Protein AF-A0A2A2RE39-F1 (afdb_monomer_lite)

Radius of gyration: 17.22 Å; chains: 1; bounding box: 52×29×49 Å

Foldseek 3Di:
DQQDLVNLVVVLCVQVVDQFDDDWALDDNDDLPDPDARQFQWGDGNVCCVLQQWDFDWDDDPNDIDTGITGHQQHWDAAQDKIFRDSLCPPPNVRNLVPTAKMKGWHHWDTWDADPVRGIDQIKTKIFIWGADPVSPDTDGQDIDIDGSSVVVVCRGPNDDPVVVVSSVVSVD

Structure (mmCIF, N/CA/C/O backbone):
data_AF-A0A2A2RE39-F1
#
_entry.id   AF-A0A2A2RE39-F1
#
loop_
_atom_site.group_PDB
_atom_site.id
_atom_site.type_symbol
_atom_site.label_atom_id
_atom_site.label_alt_id
_atom_site.label_comp_id
_atom_site.label_asym_id
_atom_site.label_entity_id
_atom_site.label_seq_id
_atom_site.pdbx_PDB_ins_code
_atom_site.Cartn_x
_atom_site.Cartn_y
_atom_site.Cartn_z
_atom_site.occupancy
_atom_site.B_iso_or_equiv
_atom_site.auth_seq_id
_atom_site.auth_comp_id
_atom_site.auth_asym_id
_atom_site.auth_atom_id
_atom_site.pdbx_PDB_model_num
ATOM 1 N N . MET A 1 1 ? 16.611 12.740 0.770 1.00 47.56 1 MET A N 1
ATOM 2 C CA . MET A 1 1 ? 15.826 13.359 -0.317 1.00 47.56 1 MET A CA 1
ATOM 3 C C . MET A 1 1 ? 14.387 13.375 0.169 1.00 47.56 1 MET A C 1
ATOM 5 O O . MET A 1 1 ? 13.850 12.296 0.374 1.00 47.56 1 MET A O 1
ATOM 9 N N . LYS A 1 2 ? 13.825 14.541 0.507 1.00 50.28 2 LYS A N 1
ATOM 10 C CA . LYS A 1 2 ? 12.382 14.652 0.761 1.00 50.28 2 LYS A CA 1
ATOM 11 C C . LYS A 1 2 ? 11.732 14.791 -0.612 1.00 50.28 2 LYS A C 1
ATOM 13 O O . LYS A 1 2 ? 12.019 15.766 -1.298 1.00 50.28 2 LYS A O 1
ATOM 18 N N . THR A 1 3 ? 10.994 13.782 -1.052 1.00 60.78 3 THR A N 1
ATOM 19 C CA . THR A 1 3 ? 10.222 13.866 -2.295 1.00 60.78 3 THR A CA 1
ATOM 20 C C . THR A 1 3 ? 8.976 14.686 -1.986 1.00 60.78 3 THR A C 1
ATOM 22 O O . THR A 1 3 ? 8.273 14.363 -1.033 1.00 60.78 3 THR A O 1
ATOM 25 N N . ASP A 1 4 ? 8.724 15.755 -2.738 1.00 81.31 4 ASP A N 1
ATOM 26 C CA . ASP A 1 4 ? 7.481 16.520 -2.612 1.00 81.31 4 ASP A CA 1
ATOM 27 C C . ASP A 1 4 ? 6.275 15.627 -2.981 1.00 81.31 4 ASP A C 1
ATOM 29 O O . ASP A 1 4 ? 6.389 14.709 -3.806 1.00 81.31 4 ASP A O 1
ATOM 33 N N . LEU A 1 5 ? 5.110 15.874 -2.380 1.00 83.88 5 LEU A N 1
ATOM 34 C CA . LEU A 1 5 ? 3.882 15.126 -2.662 1.00 83.88 5 LEU A CA 1
ATOM 35 C C . LEU A 1 5 ? 3.479 15.278 -4.136 1.00 83.88 5 LEU A C 1
ATOM 37 O O . LEU A 1 5 ? 3.025 14.315 -4.754 1.00 83.88 5 LEU A O 1
ATOM 41 N N . ALA A 1 6 ? 3.722 16.453 -4.730 1.00 87.31 6 ALA A N 1
ATOM 42 C CA . ALA A 1 6 ? 3.486 16.694 -6.152 1.00 87.31 6 ALA A CA 1
ATOM 43 C C . ALA A 1 6 ? 4.400 15.845 -7.054 1.00 87.31 6 ALA A C 1
ATOM 45 O O . ALA A 1 6 ? 3.939 15.286 -8.051 1.00 87.31 6 ALA A O 1
ATOM 46 N N . ASP A 1 7 ? 5.678 15.699 -6.695 1.00 89.38 7 ASP A N 1
ATOM 47 C CA . ASP A 1 7 ? 6.616 14.830 -7.415 1.00 89.38 7 ASP A CA 1
ATOM 48 C C . ASP A 1 7 ? 6.251 13.352 -7.252 1.00 89.38 7 ASP A C 1
ATOM 50 O O . ASP A 1 7 ? 6.346 12.578 -8.207 1.00 89.38 7 ASP A O 1
ATOM 54 N N . THR A 1 8 ? 5.780 12.971 -6.063 1.00 91.38 8 THR A N 1
ATOM 55 C CA . THR A 1 8 ? 5.289 11.616 -5.779 1.00 91.38 8 THR A CA 1
ATOM 56 C C . THR A 1 8 ? 4.053 11.298 -6.618 1.00 91.38 8 THR A C 1
ATOM 58 O O . THR A 1 8 ? 3.992 10.231 -7.227 1.00 91.38 8 THR A O 1
ATOM 61 N N . LEU A 1 9 ? 3.105 12.236 -6.728 1.00 91.88 9 LEU A N 1
ATOM 62 C CA . LEU A 1 9 ? 1.921 12.100 -7.577 1.00 91.88 9 LEU A CA 1
ATOM 63 C C . LEU A 1 9 ? 2.293 11.953 -9.052 1.00 91.88 9 LEU A C 1
ATOM 65 O O . LEU A 1 9 ? 1.798 11.042 -9.712 1.00 91.88 9 LEU A O 1
ATOM 69 N N . ARG A 1 10 ? 3.199 12.796 -9.561 1.00 92.62 10 ARG A N 1
ATOM 70 C CA . ARG A 1 10 ? 3.680 12.701 -10.948 1.00 92.62 10 ARG A CA 1
ATOM 71 C C . ARG A 1 10 ? 4.355 11.363 -11.215 1.00 92.62 10 ARG A C 1
ATOM 73 O O . ARG A 1 10 ? 4.023 10.707 -12.192 1.00 92.62 10 ARG A O 1
ATOM 80 N N . LEU A 1 11 ? 5.249 10.922 -10.328 1.00 92.25 11 LEU A N 1
ATOM 81 C CA . LEU A 1 11 ? 5.903 9.619 -10.451 1.00 92.25 11 LEU A CA 1
ATOM 82 C C . LEU A 1 11 ? 4.883 8.474 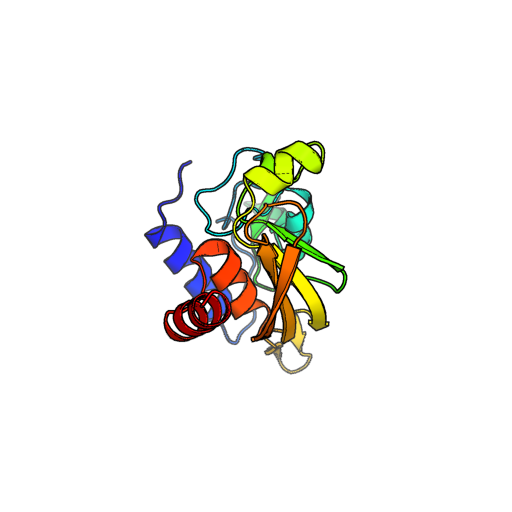-10.433 1.00 92.25 11 LEU A C 1
ATOM 84 O O . LEU A 1 11 ? 4.985 7.553 -11.239 1.00 92.25 11 LEU A O 1
ATOM 88 N N . PHE A 1 12 ? 3.902 8.526 -9.534 1.00 93.00 12 PHE A N 1
ATOM 89 C CA . PHE A 1 12 ? 2.850 7.519 -9.449 1.00 93.00 12 PHE A CA 1
ATOM 90 C C . PHE A 1 12 ? 1.986 7.481 -10.719 1.00 93.00 12 PHE A C 1
ATOM 92 O O . PHE A 1 12 ? 1.737 6.405 -11.265 1.00 93.00 12 PHE A O 1
ATOM 99 N N . GLN A 1 13 ? 1.583 8.643 -11.237 1.00 91.94 13 GLN A N 1
ATOM 100 C CA . GLN A 1 13 ? 0.859 8.757 -12.505 1.00 91.94 13 GLN A CA 1
ATOM 101 C C . GLN A 1 13 ? 1.702 8.252 -13.677 1.00 91.94 13 GLN A C 1
ATOM 103 O O . GLN A 1 13 ? 1.200 7.506 -14.513 1.00 91.94 13 GLN A O 1
ATOM 108 N N . ASP A 1 14 ? 2.992 8.579 -13.723 1.00 90.12 14 ASP A N 1
ATOM 109 C CA . ASP A 1 14 ? 3.901 8.073 -14.747 1.00 90.12 14 ASP A CA 1
ATOM 110 C C . ASP A 1 14 ? 3.950 6.544 -14.703 1.00 90.12 14 ASP A C 1
ATOM 112 O O . ASP A 1 14 ? 3.747 5.916 -15.736 1.00 90.12 14 ASP A O 1
ATOM 116 N N . LEU A 1 15 ? 4.138 5.936 -13.525 1.00 89.38 15 LEU A N 1
ATOM 117 C CA . LEU A 1 15 ? 4.166 4.478 -13.319 1.00 89.38 15 LEU A CA 1
ATOM 118 C C . LEU A 1 15 ? 2.855 3.780 -13.719 1.00 89.38 15 LEU A C 1
ATOM 120 O O . LEU A 1 15 ? 2.868 2.663 -14.223 1.00 89.38 15 LEU A O 1
ATOM 124 N N . THR A 1 16 ? 1.709 4.413 -13.497 1.00 88.00 16 THR A N 1
ATOM 125 C CA . THR A 1 16 ? 0.400 3.764 -13.693 1.00 88.00 16 THR A CA 1
ATOM 126 C C . THR A 1 16 ? -0.257 4.093 -15.037 1.00 88.00 16 THR A C 1
ATOM 128 O O . THR A 1 16 ? -1.087 3.325 -15.514 1.00 88.00 16 THR A O 1
ATOM 131 N N . SER A 1 17 ? 0.150 5.177 -15.708 1.00 80.19 17 SER A N 1
ATOM 132 C CA . SER A 1 17 ? -0.435 5.645 -16.979 1.00 80.19 17 SER A CA 1
ATOM 133 C C . SER A 1 17 ? -0.034 4.837 -18.217 1.00 80.19 17 SER A C 1
ATOM 135 O O . SER A 1 17 ? -0.659 4.964 -19.272 1.00 80.19 17 SER A O 1
ATOM 137 N N . GLN A 1 18 ? 1.008 4.008 -18.142 1.00 61.97 18 GLN A N 1
ATOM 138 C CA . GLN A 1 18 ? 1.539 3.345 -19.330 1.00 61.97 18 GLN A CA 1
ATOM 139 C C . GLN A 1 18 ? 0.902 1.972 -19.568 1.00 61.97 18 GLN A C 1
ATOM 141 O O . GLN A 1 18 ? 1.277 0.964 -18.974 1.00 61.97 18 GLN A O 1
ATOM 146 N N . LEU A 1 19 ? 0.022 1.925 -20.568 1.00 53.53 19 LEU A N 1
ATOM 147 C CA . LEU A 1 19 ? -0.589 0.718 -21.143 1.00 53.53 19 LEU A CA 1
ATOM 148 C C . LEU A 1 19 ? 0.401 -0.179 -21.934 1.00 53.53 19 LEU A C 1
ATOM 150 O O . LEU A 1 19 ? -0.027 -1.043 -22.695 1.00 53.53 19 LEU A O 1
AT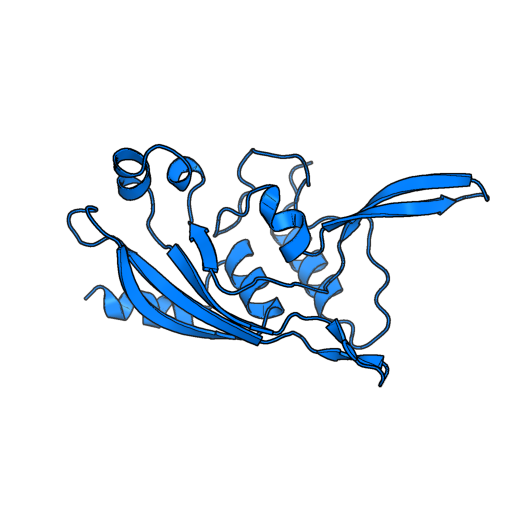OM 154 N N . GLY A 1 20 ? 1.718 0.020 -21.787 1.00 59.34 20 GLY A N 1
ATOM 155 C CA . GLY A 1 20 ? 2.772 -0.682 -22.535 1.00 59.34 20 GLY A CA 1
ATOM 156 C C . GLY A 1 20 ? 3.875 -1.286 -21.654 1.00 59.34 20 GLY A C 1
ATOM 157 O O . GLY A 1 20 ? 3.770 -1.329 -20.428 1.00 59.34 20 GLY A O 1
ATOM 158 N N . LYS A 1 21 ? 4.972 -1.757 -22.277 1.00 58.81 21 LYS A N 1
ATOM 159 C CA . LYS A 1 21 ? 6.166 -2.305 -21.594 1.00 58.81 21 LYS A CA 1
ATOM 160 C C . LYS A 1 21 ? 6.888 -1.225 -20.785 1.00 58.81 21 LYS A C 1
ATOM 162 O O . LYS A 1 21 ? 7.919 -0.704 -21.215 1.00 58.81 21 LYS A O 1
ATOM 167 N N . GLN A 1 22 ? 6.373 -0.894 -19.609 1.00 64.88 22 GLN A N 1
ATOM 168 C CA . GLN A 1 22 ? 7.061 0.039 -18.741 1.00 64.88 22 GLN A CA 1
ATOM 169 C C . GLN A 1 22 ? 8.377 -0.532 -18.243 1.00 64.88 22 GLN A C 1
ATOM 171 O O . GLN A 1 22 ? 8.440 -1.606 -17.642 1.00 64.88 22 GLN A O 1
ATOM 176 N N . LYS A 1 23 ? 9.449 0.217 -18.490 1.00 76.25 23 LYS A N 1
ATOM 177 C CA . LYS A 1 23 ? 10.731 -0.025 -17.847 1.00 76.25 23 LYS A CA 1
ATOM 178 C C . LYS A 1 23 ? 10.630 0.502 -16.425 1.00 76.25 23 LYS A C 1
ATOM 180 O O . LYS A 1 23 ? 10.271 1.657 -16.223 1.00 76.25 23 LYS A O 1
ATOM 185 N N . ARG A 1 24 ? 11.013 -0.334 -15.461 1.00 88.62 24 ARG A N 1
ATOM 186 C CA . ARG A 1 24 ? 11.236 0.099 -14.078 1.00 88.62 24 ARG A CA 1
ATOM 187 C C . ARG A 1 24 ? 12.116 1.354 -14.086 1.00 88.62 24 ARG A C 1
ATOM 189 O O . ARG A 1 24 ? 13.072 1.411 -14.868 1.00 88.62 24 ARG A O 1
ATOM 196 N N . THR A 1 25 ? 11.823 2.319 -13.234 1.00 91.94 25 THR A N 1
ATOM 197 C CA . THR A 1 25 ? 12.561 3.586 -13.111 1.00 91.94 25 THR A CA 1
ATOM 198 C C . THR A 1 25 ? 13.493 3.548 -11.901 1.00 91.94 25 THR A C 1
ATOM 200 O O . THR A 1 25 ? 13.278 2.765 -10.981 1.00 91.94 25 THR A O 1
ATOM 203 N N . GLU A 1 26 ? 14.554 4.355 -11.910 1.00 93.25 26 GLU A N 1
ATOM 204 C CA . GLU A 1 26 ? 15.426 4.568 -10.741 1.00 93.25 26 GLU A CA 1
ATOM 205 C C . GLU A 1 26 ? 14.820 5.578 -9.746 1.00 93.25 26 GLU A C 1
ATOM 207 O O . GLU A 1 26 ? 15.281 5.682 -8.613 1.00 93.25 26 GLU A O 1
ATOM 212 N N . LYS A 1 27 ? 13.761 6.308 -10.140 1.00 92.81 27 LYS A N 1
ATOM 213 C CA . LYS A 1 27 ? 12.966 7.136 -9.220 1.00 92.81 27 LYS A CA 1
ATOM 214 C C . LYS A 1 27 ? 12.060 6.240 -8.383 1.00 92.81 27 LYS A C 1
ATOM 216 O O . LYS A 1 27 ? 11.389 5.374 -8.931 1.00 92.81 27 LYS A O 1
ATOM 221 N N . LEU A 1 28 ? 12.014 6.459 -7.076 1.00 93.31 28 LEU A N 1
ATOM 222 C CA . LEU A 1 28 ? 11.304 5.586 -6.143 1.00 93.31 28 LEU A CA 1
ATOM 223 C C . LEU A 1 28 ? 10.181 6.353 -5.456 1.00 93.31 28 LEU A C 1
ATOM 225 O O . LEU A 1 28 ? 10.373 7.513 -5.093 1.00 93.31 28 LEU A O 1
ATOM 229 N N . LEU A 1 29 ? 9.040 5.694 -5.241 1.00 92.44 29 LEU A N 1
ATOM 230 C CA . LEU A 1 29 ? 7.936 6.279 -4.473 1.00 92.44 29 LEU A CA 1
ATOM 231 C C . LEU A 1 29 ? 8.361 6.521 -3.016 1.00 92.44 29 LEU A C 1
ATOM 233 O O . LEU A 1 29 ? 7.978 7.518 -2.411 1.00 92.44 29 LEU A O 1
ATOM 237 N N . LYS A 1 30 ? 9.215 5.643 -2.474 1.00 91.12 30 LYS A N 1
ATOM 238 C CA . LYS A 1 30 ? 9.843 5.808 -1.162 1.00 91.12 30 LYS A CA 1
ATOM 239 C C . LYS A 1 30 ? 11.295 5.347 -1.135 1.00 91.12 30 LYS A C 1
ATOM 241 O O . LYS A 1 30 ? 11.738 4.582 -1.989 1.00 91.12 30 LYS A O 1
ATOM 246 N N . ILE A 1 31 ? 12.021 5.760 -0.098 1.00 90.38 31 ILE A N 1
ATOM 247 C CA . ILE A 1 31 ? 13.373 5.264 0.181 1.00 90.38 31 ILE A CA 1
ATOM 248 C C . ILE A 1 31 ? 13.271 3.805 0.677 1.00 90.38 31 ILE A C 1
ATOM 250 O O . ILE A 1 31 ? 12.668 3.577 1.727 1.00 90.38 31 ILE A O 1
ATOM 254 N N . PRO A 1 32 ? 13.866 2.812 -0.014 1.00 91.38 32 PRO A N 1
ATOM 255 C CA . PRO A 1 32 ? 13.647 1.394 0.296 1.00 91.38 32 PRO A CA 1
ATOM 256 C C . PRO A 1 32 ? 14.165 0.965 1.672 1.00 91.38 32 PRO A C 1
ATOM 258 O O . PRO A 1 32 ? 13.654 0.002 2.237 1.00 91.38 32 PRO A O 1
ATOM 261 N N . GLN A 1 33 ? 15.175 1.659 2.202 1.00 89.19 33 GLN A N 1
ATOM 262 C CA . GLN A 1 33 ? 15.793 1.375 3.504 1.00 89.19 33 GLN A CA 1
ATOM 263 C C . GLN A 1 33 ? 15.294 2.282 4.629 1.00 89.19 33 GLN A C 1
ATOM 265 O O . GLN A 1 33 ? 15.749 2.143 5.758 1.00 89.19 33 GLN A O 1
ATOM 270 N N . SER A 1 34 ? 14.422 3.250 4.341 1.00 82.56 34 SER A N 1
ATOM 271 C CA . SER A 1 34 ? 13.972 4.170 5.379 1.00 82.56 34 SER A CA 1
ATOM 272 C C . SER A 1 34 ? 12.948 3.488 6.274 1.00 82.56 34 SER A C 1
ATOM 274 O O . SER A 1 34 ? 11.880 3.089 5.811 1.00 82.56 34 SER A O 1
ATOM 276 N N . GLU A 1 35 ? 13.273 3.404 7.561 1.00 71.50 35 GLU A N 1
ATOM 277 C CA . GLU A 1 35 ? 12.313 3.112 8.630 1.00 71.50 35 GLU A CA 1
ATOM 278 C C . GLU A 1 35 ? 11.527 4.363 9.044 1.00 71.50 35 GLU A C 1
ATOM 280 O O . GLU A 1 35 ? 10.474 4.256 9.661 1.00 71.50 35 GLU A O 1
ATOM 285 N N . SER A 1 36 ? 12.015 5.557 8.680 1.00 61.06 36 SER A N 1
ATOM 286 C CA . SER A 1 36 ? 11.301 6.808 8.931 1.00 61.06 36 SER A CA 1
ATOM 287 C C . SER A 1 36 ? 10.009 6.840 8.110 1.00 61.06 36 SER A C 1
ATOM 289 O O . SER A 1 36 ? 10.065 6.511 6.914 1.00 61.06 36 SER A O 1
ATOM 291 N N . PRO A 1 37 ? 8.869 7.228 8.718 1.00 62.19 37 PRO A N 1
ATOM 292 C CA . PRO A 1 37 ? 7.607 7.330 8.008 1.00 62.19 37 PRO A CA 1
ATOM 293 C C . PRO A 1 37 ? 7.769 8.333 6.871 1.00 62.19 37 PRO A C 1
ATOM 295 O O . PRO A 1 37 ? 8.140 9.490 7.072 1.00 62.19 37 PRO A O 1
ATOM 298 N N . VAL A 1 38 ? 7.520 7.866 5.653 1.00 68.19 38 VAL A N 1
ATOM 299 C CA . VAL A 1 38 ? 7.259 8.779 4.541 1.00 68.19 38 VAL A CA 1
ATOM 300 C C . VAL A 1 38 ? 5.964 9.517 4.878 1.00 68.19 38 VAL A C 1
ATOM 302 O O . VAL A 1 38 ? 5.098 8.931 5.524 1.00 68.19 38 VAL A O 1
ATOM 305 N N . GLU A 1 39 ? 5.834 10.782 4.473 1.00 81.00 39 GLU A N 1
ATOM 306 C CA . GLU A 1 39 ? 4.607 11.587 4.631 1.00 81.00 39 GLU A CA 1
ATOM 307 C C . GLU A 1 39 ? 3.493 11.070 3.696 1.00 81.00 39 GLU A C 1
ATOM 309 O O . GLU A 1 39 ? 2.985 11.774 2.829 1.00 81.00 39 GLU A O 1
ATOM 314 N N . TRP A 1 40 ? 3.174 9.787 3.820 1.00 92.44 40 TRP A N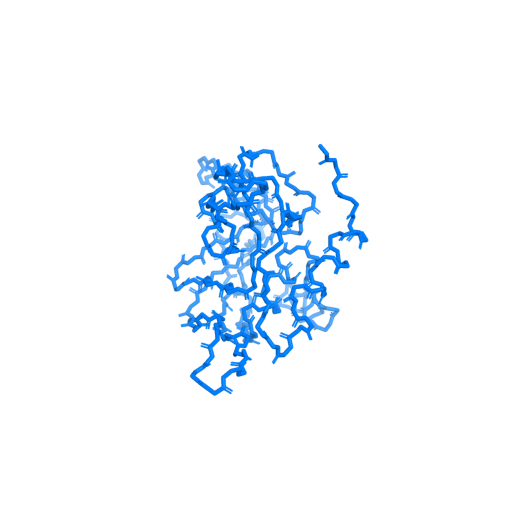 1
ATOM 315 C CA . TRP A 1 40 ? 2.073 9.098 3.171 1.00 92.44 40 TRP A CA 1
ATOM 316 C C . TRP A 1 40 ? 0.912 8.996 4.149 1.00 92.44 40 TRP A C 1
ATOM 318 O O . TRP A 1 40 ? 1.110 8.999 5.364 1.00 92.44 40 TRP A O 1
ATOM 328 N N . PHE A 1 41 ? -0.298 8.872 3.615 1.00 94.62 41 PHE A N 1
ATOM 329 C CA . PHE A 1 41 ? -1.494 8.704 4.433 1.00 94.62 41 PHE A CA 1
ATOM 330 C C . PHE A 1 41 ? -1.450 7.420 5.279 1.00 94.62 41 PHE A C 1
ATOM 332 O O . PHE A 1 41 ? -1.840 7.429 6.443 1.00 94.62 41 PHE A O 1
ATOM 339 N N . MET A 1 42 ? -0.943 6.323 4.708 1.00 94.88 42 MET A N 1
ATOM 340 C CA . MET A 1 42 ? -0.706 5.060 5.404 1.00 94.88 42 MET A CA 1
ATOM 341 C C . MET A 1 42 ? 0.791 4.799 5.575 1.00 94.88 42 MET A C 1
ATOM 343 O O . MET A 1 42 ? 1.605 5.040 4.680 1.00 94.88 42 MET A O 1
ATOM 347 N N . CYS A 1 43 ? 1.159 4.192 6.697 1.00 92.88 43 CYS A N 1
ATOM 348 C CA . CYS A 1 43 ? 2.512 3.719 6.933 1.00 92.88 43 CYS A CA 1
ATOM 349 C C . CYS A 1 43 ? 2.762 2.396 6.200 1.00 92.88 43 CYS A C 1
ATOM 351 O O . CYS A 1 43 ? 2.200 1.355 6.547 1.00 92.88 43 CYS A O 1
ATOM 353 N N . ALA A 1 44 ? 3.686 2.428 5.238 1.00 92.06 44 ALA A N 1
ATOM 354 C CA . ALA A 1 44 ? 4.176 1.254 4.520 1.00 92.06 44 ALA A CA 1
ATOM 355 C C . ALA A 1 44 ? 5.664 0.992 4.845 1.00 92.06 44 ALA A C 1
ATOM 357 O O . ALA A 1 44 ? 6.545 1.553 4.180 1.00 92.06 44 ALA A O 1
ATOM 358 N N . PRO A 1 45 ? 5.984 0.149 5.850 1.00 91.81 45 PRO A N 1
ATOM 359 C CA . PRO A 1 45 ? 7.362 -0.214 6.192 1.00 91.81 45 PRO A CA 1
ATOM 360 C C . PRO A 1 45 ? 8.152 -0.902 5.068 1.00 91.81 45 PRO A C 1
ATOM 362 O O . PRO A 1 45 ? 7.653 -1.183 3.977 1.00 91.81 45 PRO A O 1
ATOM 365 N N . THR A 1 46 ? 9.438 -1.159 5.307 1.00 93.19 46 THR A N 1
ATOM 366 C CA . THR A 1 46 ? 10.374 -1.735 4.320 1.00 93.19 46 THR A CA 1
ATOM 367 C C . THR A 1 46 ? 9.973 -3.133 3.837 1.00 93.19 46 THR A C 1
ATOM 369 O O . THR A 1 46 ? 10.228 -3.469 2.682 1.00 93.19 46 THR A O 1
ATOM 372 N N . PHE A 1 47 ? 9.267 -3.926 4.647 1.00 92.75 47 PHE A N 1
ATOM 373 C CA . PHE A 1 47 ? 8.770 -5.241 4.226 1.00 92.75 47 PHE A CA 1
ATOM 374 C C . PHE A 1 47 ? 7.696 -5.172 3.122 1.00 92.75 47 PHE A C 1
ATOM 376 O O . PHE A 1 47 ? 7.535 -6.138 2.381 1.00 92.75 47 PHE A O 1
ATOM 383 N N . PHE A 1 48 ? 7.045 -4.018 2.913 1.00 95.19 48 PHE A N 1
ATOM 384 C CA . PHE A 1 48 ? 6.152 -3.794 1.767 1.00 95.19 48 PHE A CA 1
ATOM 385 C C . PHE A 1 48 ? 6.879 -3.389 0.478 1.00 95.19 48 PHE A C 1
ATOM 387 O O . PHE A 1 48 ? 6.224 -3.164 -0.536 1.00 95.19 48 PHE A O 1
ATOM 394 N N . ASN A 1 49 ? 8.216 -3.310 0.458 1.00 95.88 49 ASN A N 1
ATOM 395 C CA . ASN A 1 49 ? 8.953 -2.959 -0.763 1.00 95.88 49 ASN A CA 1
ATOM 396 C C . ASN A 1 49 ? 8.595 -3.884 -1.936 1.00 95.88 49 ASN A C 1
ATOM 398 O O . ASN A 1 49 ? 8.381 -3.401 -3.042 1.00 95.88 49 ASN A O 1
ATOM 402 N N . ASN A 1 50 ? 8.454 -5.191 -1.693 1.00 96.56 50 ASN A N 1
ATOM 403 C CA . ASN A 1 50 ? 8.062 -6.139 -2.738 1.00 96.56 50 ASN A CA 1
ATOM 404 C C . ASN A 1 50 ? 6.632 -5.887 -3.243 1.00 96.56 50 ASN A C 1
ATOM 406 O O . ASN A 1 50 ? 6.423 -5.864 -4.454 1.00 96.56 50 ASN A O 1
ATOM 410 N N . ALA A 1 51 ? 5.677 -5.640 -2.337 1.00 97.38 51 ALA A N 1
ATOM 411 C CA . ALA A 1 51 ? 4.286 -5.334 -2.684 1.00 97.38 51 ALA A CA 1
ATOM 412 C C . ALA A 1 51 ? 4.162 -4.013 -3.462 1.00 97.38 51 ALA A C 1
ATOM 414 O O . ALA A 1 51 ? 3.345 -3.903 -4.372 1.00 97.38 51 ALA A O 1
ATOM 415 N N . LEU A 1 52 ? 5.025 -3.040 -3.160 1.00 96.19 52 LEU A N 1
ATOM 416 C CA . LEU A 1 52 ? 5.175 -1.783 -3.893 1.00 96.19 52 LEU A CA 1
ATOM 417 C C . LEU A 1 52 ? 6.010 -1.925 -5.171 1.00 96.19 52 LEU A C 1
ATOM 419 O O . LEU A 1 52 ? 6.273 -0.926 -5.824 1.00 96.19 52 LEU A O 1
ATOM 423 N N . ASP A 1 53 ? 6.462 -3.125 -5.529 1.00 95.69 53 ASP A N 1
ATOM 424 C CA . ASP A 1 53 ? 7.340 -3.384 -6.669 1.00 95.69 53 ASP A CA 1
ATOM 425 C C . ASP A 1 53 ? 8.640 -2.549 -6.680 1.00 95.69 53 ASP A C 1
ATOM 427 O O . ASP A 1 53 ? 9.143 -2.119 -7.723 1.00 95.69 53 ASP A O 1
ATOM 431 N N . ILE A 1 54 ? 9.219 -2.347 -5.499 1.00 95.81 54 ILE A N 1
ATOM 432 C CA . ILE A 1 54 ? 10.546 -1.770 -5.273 1.00 95.81 54 ILE A CA 1
ATOM 433 C C . ILE A 1 54 ? 11.552 -2.914 -5.151 1.00 95.81 54 ILE A C 1
ATOM 435 O O . ILE A 1 54 ? 11.454 -3.751 -4.257 1.00 95.81 54 ILE A O 1
ATOM 439 N N . ARG A 1 55 ? 12.550 -2.956 -6.039 1.00 95.69 55 ARG A N 1
ATOM 440 C CA . ARG A 1 55 ? 13.536 -4.050 -6.095 1.00 95.69 55 ARG A CA 1
ATOM 441 C C . ARG A 1 55 ? 14.929 -3.525 -6.383 1.00 95.69 55 ARG A C 1
ATOM 443 O O . ARG A 1 55 ? 15.082 -2.583 -7.157 1.00 95.69 55 ARG A O 1
ATOM 450 N N . ASN A 1 56 ? 15.945 -4.167 -5.818 1.00 95.94 56 ASN A N 1
ATOM 451 C CA . ASN A 1 56 ? 17.322 -3.952 -6.239 1.00 95.94 56 ASN A CA 1
ATOM 452 C C . ASN A 1 56 ? 17.557 -4.754 -7.521 1.00 95.94 56 ASN A C 1
ATOM 454 O O . ASN A 1 56 ? 17.390 -5.973 -7.530 1.00 95.94 56 ASN A O 1
ATOM 458 N N . THR A 1 57 ? 17.876 -4.073 -8.614 1.00 94.00 57 THR A N 1
ATOM 459 C CA . THR A 1 57 ? 17.987 -4.688 -9.941 1.00 94.00 57 THR A CA 1
ATOM 460 C C . THR A 1 57 ? 19.314 -4.335 -10.581 1.00 94.00 57 THR A C 1
ATOM 462 O O . THR A 1 57 ? 19.759 -3.190 -10.493 1.00 94.00 57 THR A O 1
ATOM 465 N N . GLU A 1 58 ? 19.902 -5.295 -11.284 1.00 95.31 58 GLU A N 1
ATOM 466 C CA . GLU A 1 58 ? 21.079 -5.061 -12.109 1.00 95.31 58 GLU A CA 1
ATOM 467 C C . GLU A 1 58 ? 20.718 -4.194 -13.328 1.00 95.31 58 GLU A C 1
ATOM 469 O O . GLU A 1 58 ? 19.750 -4.449 -14.055 1.00 95.31 58 GLU A O 1
ATOM 474 N N . ARG A 1 59 ? 21.515 -3.155 -13.564 1.00 92.81 59 ARG A N 1
ATOM 475 C CA . ARG A 1 59 ? 21.460 -2.270 -14.729 1.00 92.81 59 ARG A CA 1
ATOM 476 C C . ARG A 1 59 ? 22.813 -2.246 -15.416 1.00 92.81 59 ARG A C 1
ATOM 478 O O . ARG A 1 59 ? 23.832 -2.537 -14.804 1.00 92.81 59 ARG A O 1
ATOM 485 N N . LYS A 1 60 ? 22.821 -1.893 -16.702 1.00 93.31 60 LYS A N 1
ATOM 486 C CA . LYS A 1 60 ? 24.045 -1.766 -17.497 1.00 93.31 60 LYS A CA 1
ATOM 487 C C . LYS A 1 60 ? 24.206 -0.335 -17.976 1.00 93.31 60 LYS A C 1
ATOM 489 O O . LYS A 1 60 ? 23.316 0.188 -18.645 1.00 93.31 60 LYS A O 1
ATOM 494 N N . LYS A 1 61 ? 25.357 0.259 -17.677 1.00 92.31 61 LYS A N 1
ATOM 495 C CA . LYS A 1 61 ? 25.800 1.551 -18.207 1.00 92.31 61 LYS A CA 1
ATOM 496 C C . LYS A 1 61 ? 27.237 1.379 -18.681 1.00 92.31 61 LYS A C 1
ATOM 498 O O . LYS A 1 61 ? 28.040 0.775 -17.982 1.00 92.31 61 LYS A O 1
ATOM 503 N N . ASP A 1 62 ? 27.526 1.794 -19.911 1.00 92.69 62 ASP A N 1
ATOM 504 C CA . ASP A 1 62 ? 28.864 1.683 -20.512 1.00 92.69 62 ASP A CA 1
ATOM 505 C C . ASP A 1 62 ? 29.469 0.262 -20.441 1.00 92.69 62 ASP A C 1
ATOM 507 O O . ASP A 1 62 ? 30.650 0.070 -20.170 1.00 92.69 62 ASP A O 1
ATOM 511 N N . LYS A 1 63 ? 28.628 -0.759 -20.685 1.00 93.56 63 LYS A N 1
ATOM 512 C CA . LYS A 1 63 ? 28.944 -2.205 -20.588 1.00 93.56 63 LYS A CA 1
ATOM 513 C C . LYS A 1 63 ? 29.326 -2.703 -19.185 1.00 93.56 63 LYS A C 1
ATOM 515 O O . LYS A 1 63 ? 29.613 -3.889 -19.042 1.00 93.56 63 LYS A O 1
ATOM 520 N N . GLN A 1 64 ? 29.275 -1.855 -18.163 1.00 94.12 64 GLN A N 1
ATOM 521 C CA . GLN A 1 64 ? 29.467 -2.239 -16.770 1.00 94.12 64 GLN A CA 1
ATOM 522 C C . GLN A 1 64 ? 28.115 -2.446 -16.088 1.00 94.12 64 GLN A C 1
ATOM 524 O O . GLN A 1 64 ? 27.181 -1.655 -16.255 1.00 94.12 64 GLN A O 1
ATOM 529 N N . SER A 1 65 ? 28.013 -3.537 -15.335 1.00 95.75 65 SER A N 1
ATOM 530 C CA . SER A 1 65 ? 26.85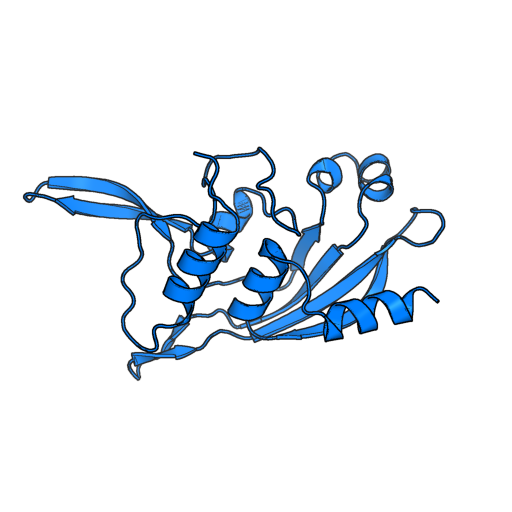0 -3.818 -14.503 1.00 95.75 65 SER A CA 1
ATOM 531 C C . SER A 1 65 ? 26.937 -3.054 -13.185 1.00 95.75 65 SER A C 1
ATOM 533 O O . SER A 1 65 ? 27.985 -3.045 -12.541 1.00 95.75 65 SER A O 1
ATOM 535 N N . TYR A 1 66 ? 25.831 -2.448 -12.763 1.00 95.69 66 TYR A N 1
ATOM 536 C CA . TYR A 1 66 ? 25.677 -1.837 -11.445 1.00 95.69 66 TYR A CA 1
ATOM 537 C C . TYR A 1 66 ? 24.317 -2.203 -10.849 1.00 95.69 66 TYR A C 1
ATOM 539 O O . TYR A 1 66 ? 23.347 -2.436 -11.568 1.00 95.69 66 TYR A O 1
ATOM 547 N N . TRP A 1 67 ? 24.250 -2.267 -9.523 1.00 96.06 67 TRP A N 1
ATOM 548 C CA . TRP A 1 67 ? 23.018 -2.543 -8.791 1.00 96.06 67 TRP A CA 1
ATOM 549 C C . TRP A 1 67 ? 22.384 -1.239 -8.340 1.00 96.06 67 TRP A C 1
ATOM 551 O O . TRP A 1 67 ? 23.059 -0.372 -7.784 1.00 96.06 67 TRP A O 1
ATOM 561 N N . VAL A 1 68 ? 21.088 -1.101 -8.584 1.00 96.06 68 VAL A N 1
ATOM 562 C CA . VAL A 1 68 ? 20.331 0.080 -8.178 1.00 96.06 68 VAL A CA 1
ATOM 563 C C . VAL A 1 68 ? 18.904 -0.314 -7.824 1.00 96.06 68 VAL A C 1
ATOM 565 O O . VAL A 1 68 ? 18.302 -1.201 -8.440 1.00 96.06 68 VAL A O 1
ATOM 568 N N . TRP A 1 69 ? 18.350 0.362 -6.821 1.00 96.81 69 TRP A N 1
ATOM 569 C CA . TRP A 1 69 ? 16.938 0.245 -6.494 1.00 96.81 69 TRP A CA 1
ATOM 570 C C . TRP A 1 69 ? 16.091 0.827 -7.611 1.00 96.81 69 TRP A C 1
ATOM 572 O O . TRP A 1 69 ? 16.361 1.910 -8.124 1.00 96.81 69 TRP A O 1
ATOM 582 N N . THR A 1 70 ? 15.054 0.094 -7.986 1.00 95.50 70 THR A N 1
ATOM 583 C CA . THR A 1 70 ? 14.132 0.500 -9.034 1.00 95.50 70 THR A CA 1
ATOM 584 C C . THR A 1 70 ? 12.695 0.272 -8.620 1.00 95.50 70 THR A C 1
ATOM 586 O O . THR A 1 70 ? 12.393 -0.654 -7.866 1.00 95.50 70 THR A O 1
ATOM 589 N N . GLN A 1 71 ? 11.817 1.089 -9.180 1.00 94.75 71 GLN A N 1
ATOM 590 C CA . GLN A 1 71 ? 10.378 1.084 -8.979 1.00 94.75 71 GLN A CA 1
ATOM 591 C C . GLN A 1 71 ? 9.700 0.637 -10.273 1.00 94.75 71 GLN A C 1
ATOM 593 O O . GLN A 1 71 ? 9.972 1.192 -11.342 1.00 94.75 71 GLN A O 1
ATOM 598 N N . GLY A 1 72 ? 8.843 -0.374 -10.188 1.00 92.62 72 GLY A N 1
ATOM 599 C CA . GLY A 1 72 ? 7.884 -0.688 -11.245 1.00 92.62 72 GLY A CA 1
ATOM 600 C C . GLY A 1 72 ? 6.452 -0.402 -10.800 1.00 92.62 72 GLY A C 1
ATOM 601 O O . GLY A 1 72 ? 6.232 0.321 -9.829 1.00 92.62 72 GLY A O 1
ATOM 602 N N . ALA A 1 73 ? 5.493 -0.948 -11.541 1.00 91.94 73 ALA A N 1
ATOM 603 C CA . ALA A 1 73 ? 4.058 -0.775 -11.310 1.00 91.94 73 ALA A CA 1
ATOM 604 C C . ALA A 1 73 ? 3.323 -2.124 -11.164 1.00 91.94 73 ALA A C 1
ATOM 606 O O . ALA A 1 73 ? 2.097 -2.183 -11.277 1.00 91.94 73 ALA A O 1
ATOM 607 N N . ASP A 1 74 ? 4.070 -3.215 -10.939 1.00 93.25 74 ASP A N 1
ATOM 608 C CA . ASP A 1 74 ? 3.530 -4.559 -10.683 1.00 93.25 74 ASP A CA 1
ATOM 609 C C . ASP A 1 74 ? 3.189 -4.722 -9.189 1.00 93.25 74 ASP A C 1
ATOM 611 O O . ASP A 1 74 ? 3.718 -5.590 -8.489 1.00 93.25 74 ASP A O 1
ATOM 615 N N . PHE A 1 75 ? 2.346 -3.815 -8.679 1.00 95.56 75 PHE A N 1
ATOM 616 C CA . PHE A 1 75 ? 1.917 -3.800 -7.280 1.00 95.56 75 PHE A CA 1
ATOM 617 C C . PHE A 1 75 ? 1.182 -5.094 -6.905 1.00 95.56 75 PHE A C 1
ATOM 619 O O . PHE A 1 75 ? 0.340 -5.586 -7.656 1.00 95.56 75 PHE A O 1
ATOM 626 N N . SER A 1 76 ? 1.503 -5.661 -5.744 1.00 97.38 76 SER A N 1
ATOM 627 C CA . SER A 1 76 ? 1.137 -7.042 -5.400 1.00 97.38 76 SER A CA 1
ATOM 628 C C . SER A 1 76 ? 0.822 -7.246 -3.915 1.00 97.38 76 SER A C 1
ATOM 630 O O . SER A 1 76 ? 1.256 -8.228 -3.310 1.00 97.38 76 SER A O 1
ATOM 632 N N . PHE A 1 77 ? 0.036 -6.343 -3.319 1.00 98.38 77 PHE A N 1
ATOM 633 C CA . PHE A 1 77 ? -0.499 -6.573 -1.972 1.00 98.38 77 PHE A CA 1
ATOM 634 C C . PHE A 1 77 ? -1.343 -7.846 -1.948 1.00 98.38 77 PHE A C 1
ATOM 636 O O . PHE A 1 77 ? -2.071 -8.134 -2.901 1.00 98.38 77 PHE A O 1
ATOM 643 N N . SER A 1 78 ? -1.216 -8.616 -0.876 1.00 98.25 78 SER A N 1
ATOM 644 C CA . SER A 1 78 ? -1.732 -9.976 -0.739 1.00 98.25 78 SER A CA 1
ATOM 645 C C . SER A 1 78 ? -2.702 -10.096 0.431 1.00 98.25 78 SER A C 1
ATOM 647 O O . SER A 1 78 ? -2.722 -9.269 1.337 1.00 98.25 78 SER A O 1
ATOM 649 N N . VAL A 1 79 ? -3.524 -11.147 0.421 1.00 98.56 79 VAL A N 1
ATOM 650 C CA . VAL A 1 79 ? -4.454 -11.435 1.522 1.00 98.56 79 VAL A CA 1
ATOM 651 C C . VAL A 1 79 ? -3.693 -11.535 2.845 1.00 98.56 79 VAL A C 1
ATOM 653 O O . VAL A 1 79 ? -2.702 -12.256 2.937 1.00 98.56 79 VAL A O 1
ATOM 656 N N . GLY A 1 80 ? -4.180 -10.827 3.864 1.00 97.94 80 GLY A N 1
ATOM 657 C CA . GLY A 1 80 ? -3.544 -10.732 5.178 1.00 97.94 80 GLY A CA 1
ATOM 658 C C . GLY A 1 80 ? -2.632 -9.515 5.350 1.00 97.94 80 GLY A C 1
ATOM 659 O O . GLY A 1 80 ? -2.354 -9.147 6.495 1.00 97.94 80 GLY A O 1
ATOM 660 N N . ASP A 1 81 ? -2.232 -8.842 4.265 1.00 98.06 81 ASP A N 1
ATOM 661 C CA . ASP A 1 81 ? -1.501 -7.578 4.368 1.00 98.06 81 ASP A CA 1
ATOM 662 C C . ASP A 1 81 ? -2.338 -6.566 5.152 1.00 98.06 81 ASP A C 1
ATOM 664 O O . ASP A 1 81 ? -3.512 -6.331 4.856 1.00 98.06 81 ASP A O 1
ATOM 668 N N . THR A 1 82 ? -1.725 -5.992 6.185 1.00 97.19 82 THR A N 1
ATOM 669 C CA . THR A 1 82 ? -2.373 -5.052 7.099 1.00 97.19 82 THR A CA 1
ATOM 670 C C . THR A 1 82 ? -1.537 -3.785 7.192 1.00 97.19 82 THR A C 1
ATOM 672 O O . THR A 1 82 ? -0.350 -3.852 7.515 1.00 97.19 82 THR A O 1
ATOM 675 N N . LEU A 1 83 ? -2.151 -2.639 6.901 1.00 96.12 83 LEU A N 1
ATOM 676 C CA . LEU A 1 83 ? -1.516 -1.326 6.960 1.00 96.12 83 LEU A CA 1
ATOM 677 C C . LEU A 1 83 ? -2.250 -0.420 7.941 1.00 96.12 83 LEU A C 1
ATOM 679 O O . LEU A 1 83 ? -3.476 -0.430 8.014 1.00 96.12 83 LEU A O 1
ATOM 683 N N . TYR A 1 84 ? -1.486 0.410 8.639 1.00 95.75 84 TYR A N 1
ATOM 684 C CA . TYR A 1 84 ? -1.977 1.387 9.606 1.00 95.75 84 TYR A CA 1
ATOM 685 C C . TYR A 1 84 ? -1.548 2.791 9.191 1.00 95.75 84 TYR A C 1
ATOM 687 O O . TYR A 1 84 ? -0.534 2.946 8.514 1.00 95.75 84 TYR A O 1
ATOM 695 N N . ASP A 1 85 ? -2.280 3.818 9.611 1.00 94.94 85 ASP A N 1
ATOM 696 C CA . ASP A 1 85 ? -1.934 5.225 9.358 1.00 94.94 85 ASP A CA 1
ATOM 697 C C . ASP A 1 85 ? -0.706 5.718 10.132 1.00 94.94 85 ASP A C 1
ATOM 699 O O . ASP A 1 85 ? -0.153 6.772 9.834 1.00 94.94 85 ASP A O 1
ATOM 703 N N . THR A 1 86 ? -0.231 4.943 11.105 1.00 92.00 86 THR A N 1
ATOM 704 C CA . THR A 1 86 ? 0.868 5.327 11.991 1.00 92.00 86 THR A CA 1
ATOM 705 C C . THR A 1 86 ? 1.913 4.226 12.133 1.00 92.00 86 THR A C 1
ATOM 707 O O . THR A 1 86 ? 1.594 3.040 12.214 1.00 92.00 86 THR A O 1
ATOM 710 N N . PHE A 1 87 ? 3.186 4.621 12.212 1.00 89.31 87 PHE A N 1
ATOM 711 C CA . PHE A 1 87 ? 4.300 3.701 12.451 1.00 89.31 87 PHE A CA 1
ATOM 712 C C . PHE A 1 87 ? 4.296 3.169 13.892 1.00 89.31 87 PHE A C 1
ATOM 714 O O . PHE A 1 87 ? 4.807 2.088 14.175 1.00 89.31 87 PHE A O 1
ATOM 721 N N . GLU A 1 88 ? 3.644 3.893 14.802 1.00 90.38 88 GLU A N 1
ATOM 722 C CA . GLU A 1 88 ? 3.424 3.477 16.189 1.00 90.38 88 GLU A CA 1
ATOM 723 C C . GLU A 1 88 ? 2.595 2.186 16.279 1.00 90.38 88 GLU A C 1
ATOM 725 O O . GLU A 1 88 ? 2.678 1.468 17.272 1.00 90.38 88 GLU A O 1
ATOM 730 N N . ALA A 1 89 ? 1.860 1.834 15.216 1.00 90.69 89 ALA A N 1
ATOM 731 C CA . ALA A 1 89 ? 1.080 0.604 15.143 1.00 90.69 89 ALA A CA 1
ATOM 732 C C . ALA A 1 89 ? 1.926 -0.680 15.232 1.00 90.69 89 ALA A C 1
ATOM 734 O O . ALA A 1 89 ? 1.396 -1.750 15.525 1.00 90.69 89 ALA A O 1
ATOM 735 N N . TYR A 1 90 ? 3.234 -0.572 14.983 1.00 85.62 90 TYR A N 1
ATOM 736 C CA . TYR A 1 90 ? 4.183 -1.685 15.026 1.00 85.62 90 TYR A CA 1
ATOM 737 C C . TYR A 1 90 ? 4.897 -1.823 16.388 1.00 85.62 90 TYR A C 1
ATOM 739 O O . TYR A 1 90 ? 5.811 -2.636 16.529 1.00 85.62 90 TYR A O 1
ATOM 747 N N . LYS A 1 91 ? 4.484 -1.042 17.397 1.00 89.12 91 LYS A N 1
ATOM 748 C CA . LYS A 1 91 ? 4.876 -1.171 18.815 1.00 89.12 91 LYS A CA 1
ATOM 749 C C . LYS A 1 91 ? 3.924 -2.133 19.560 1.00 89.12 91 LYS A C 1
ATOM 751 O O . LYS A 1 91 ? 2.999 -2.657 18.934 1.00 89.12 91 LYS A O 1
ATOM 756 N N . PRO A 1 92 ? 4.111 -2.418 20.870 1.00 92.38 92 PRO A N 1
ATOM 757 C CA . PRO A 1 92 ? 3.159 -3.233 21.626 1.00 92.38 92 PRO A CA 1
ATOM 758 C C . PRO A 1 92 ? 1.706 -2.776 21.431 1.00 92.38 92 PRO A C 1
ATOM 760 O O . PRO A 1 92 ? 1.402 -1.583 21.435 1.00 92.38 92 PRO A O 1
ATOM 763 N N . TRP A 1 93 ? 0.798 -3.736 21.236 1.00 89.50 93 TRP A N 1
ATOM 764 C CA . TRP A 1 93 ? -0.541 -3.470 20.692 1.00 89.50 93 TRP A CA 1
ATOM 765 C C . TRP A 1 93 ? -1.392 -2.502 21.530 1.00 89.50 93 TRP A C 1
ATOM 767 O O . TRP A 1 93 ? -2.154 -1.696 20.9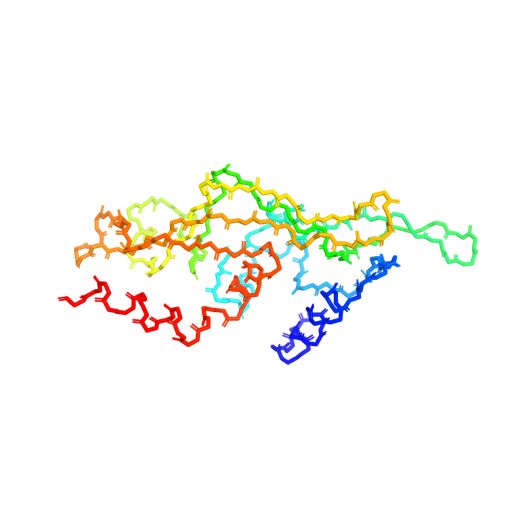98 1.00 89.50 93 TRP A O 1
ATOM 777 N N . ASN A 1 94 ? -1.245 -2.563 22.851 1.00 87.81 94 ASN A N 1
ATOM 778 C CA . ASN A 1 94 ? -1.913 -1.671 23.796 1.00 87.81 94 ASN A CA 1
ATOM 779 C C . ASN A 1 94 ? -1.494 -0.199 23.636 1.00 87.81 94 ASN A C 1
ATOM 781 O O . ASN A 1 94 ? -2.297 0.683 23.923 1.00 87.81 94 ASN A O 1
ATOM 785 N N . GLU A 1 95 ? -0.269 0.066 23.181 1.00 90.31 95 GLU A N 1
ATOM 786 C CA . GLU A 1 95 ? 0.233 1.416 22.893 1.00 90.31 95 GLU A CA 1
ATOM 787 C C . GLU A 1 95 ? -0.149 1.840 21.471 1.00 90.31 95 GLU A C 1
ATOM 789 O O . GLU A 1 95 ? -0.683 2.930 21.258 1.00 90.31 95 GLU A O 1
ATOM 794 N N . ALA A 1 96 ? 0.043 0.931 20.510 1.00 91.62 96 ALA A N 1
ATOM 795 C CA . ALA A 1 96 ? -0.297 1.107 19.102 1.00 91.62 96 ALA A CA 1
ATOM 796 C C . ALA A 1 96 ? -1.738 1.599 18.904 1.00 91.62 96 ALA A C 1
ATOM 798 O O . ALA A 1 96 ? -1.981 2.607 18.235 1.00 91.62 96 ALA A O 1
ATOM 799 N N . LEU A 1 97 ? -2.707 0.924 19.525 1.00 93.06 97 LEU A N 1
ATOM 800 C CA . LEU A 1 97 ? -4.130 1.149 19.269 1.00 93.06 97 LEU A CA 1
ATOM 801 C C . LEU A 1 97 ? -4.627 2.547 19.679 1.00 93.06 97 LEU A C 1
ATOM 803 O O . LEU A 1 97 ? -5.594 3.071 19.117 1.00 93.06 97 LEU A O 1
ATOM 807 N N . ILE A 1 98 ? -3.931 3.189 20.618 1.00 92.88 98 ILE A N 1
ATOM 808 C CA . ILE A 1 98 ? -4.216 4.564 21.047 1.00 92.88 98 ILE A CA 1
ATOM 809 C C . ILE A 1 98 ? -3.918 5.558 19.914 1.00 92.88 98 ILE A C 1
ATOM 811 O O . ILE A 1 98 ? -4.543 6.614 19.842 1.00 92.88 98 ILE A O 1
ATOM 815 N N . THR A 1 99 ? -3.010 5.209 19.003 1.00 93.75 99 THR A N 1
ATOM 816 C CA . THR A 1 99 ? -2.539 6.091 17.925 1.00 93.75 99 THR A CA 1
ATOM 817 C C . THR A 1 99 ? -3.163 5.785 16.561 1.00 93.75 99 THR A C 1
ATOM 819 O O . THR A 1 99 ? -3.320 6.700 15.759 1.00 93.75 99 THR A O 1
ATOM 822 N N . VAL A 1 100 ? -3.569 4.535 16.306 1.00 95.50 100 VAL A N 1
ATOM 823 C CA . VAL A 1 100 ? -4.148 4.086 15.022 1.00 95.50 100 VAL A CA 1
ATOM 824 C C . VAL A 1 100 ? -5.526 4.689 14.793 1.00 95.50 100 VAL A C 1
ATOM 826 O O . VAL A 1 100 ? -6.436 4.393 15.570 1.00 95.50 100 VAL A O 1
ATOM 829 N N . ASN A 1 101 ? -5.721 5.476 13.736 1.00 96.06 101 ASN A N 1
ATOM 830 C CA . ASN A 1 101 ? -7.038 6.019 13.375 1.00 96.06 101 ASN A CA 1
ATOM 831 C C . ASN A 1 101 ? -7.710 5.224 12.258 1.00 96.06 101 ASN A C 1
ATOM 833 O O . ASN A 1 101 ? -8.939 5.179 12.203 1.00 96.06 101 ASN A O 1
ATOM 837 N N . ILE A 1 102 ? -6.923 4.573 11.403 1.00 97.06 102 ILE A N 1
ATOM 838 C CA . ILE A 1 102 ? -7.433 3.738 10.320 1.00 97.06 102 ILE A CA 1
ATOM 839 C C . ILE A 1 102 ? -6.489 2.567 10.060 1.00 97.06 102 ILE A C 1
ATOM 841 O O . ILE A 1 102 ? -5.264 2.688 10.084 1.00 97.06 102 ILE A O 1
ATOM 845 N N . CYS A 1 103 ? -7.087 1.408 9.820 1.00 97.81 103 CYS A N 1
ATOM 846 C CA . CYS A 1 103 ? -6.408 0.188 9.429 1.00 97.81 103 CYS A CA 1
ATOM 847 C C . CYS A 1 103 ? -7.029 -0.336 8.134 1.00 97.81 103 CYS A C 1
ATOM 849 O O . CYS A 1 103 ? -8.252 -0.342 7.983 1.00 97.81 103 CYS A O 1
ATOM 851 N N . LEU A 1 104 ? -6.182 -0.768 7.205 1.00 98.25 104 LEU A N 1
ATOM 852 C CA . LEU A 1 104 ? -6.575 -1.451 5.980 1.00 98.25 104 LEU A CA 1
ATOM 853 C C . LEU A 1 104 ? -6.096 -2.892 6.070 1.00 98.25 104 LEU A C 1
ATOM 855 O O . LEU A 1 104 ? -4.893 -3.122 6.188 1.00 98.25 104 LEU A O 1
ATOM 859 N N . GLN A 1 105 ? -7.014 -3.849 5.985 1.00 98.56 105 GLN A N 1
ATOM 860 C CA . GLN A 1 105 ? -6.677 -5.269 5.947 1.00 98.56 105 GLN A CA 1
ATOM 861 C C . GLN A 1 105 ? -7.134 -5.882 4.629 1.00 98.56 105 GLN A C 1
ATOM 863 O O . GLN A 1 105 ? -8.325 -5.908 4.326 1.00 98.56 105 GLN A O 1
ATOM 868 N N . VAL A 1 106 ? -6.196 -6.404 3.848 1.00 98.69 106 VAL A N 1
ATOM 869 C CA . VAL A 1 106 ? -6.489 -7.021 2.553 1.00 98.69 106 VAL A CA 1
ATOM 870 C C . VAL A 1 106 ? -7.170 -8.372 2.759 1.00 98.69 106 VAL A C 1
ATOM 872 O O . VAL A 1 106 ? -6.617 -9.277 3.388 1.00 98.69 106 VAL A O 1
ATOM 875 N N . THR A 1 107 ? -8.363 -8.528 2.189 1.00 98.69 107 THR A N 1
ATOM 876 C CA . THR A 1 107 ? -9.189 -9.742 2.293 1.00 98.69 107 THR A CA 1
ATOM 877 C C . THR A 1 107 ? -9.198 -10.557 1.002 1.00 98.69 107 THR A C 1
ATOM 879 O O . THR A 1 107 ? -9.338 -11.779 1.047 1.00 98.69 107 THR A O 1
ATOM 882 N N . ARG A 1 108 ? -9.008 -9.911 -0.157 1.00 98.50 108 ARG A N 1
ATOM 883 C CA . ARG A 1 108 ? -8.855 -10.556 -1.475 1.00 98.50 108 ARG A CA 1
ATOM 884 C C . ARG A 1 108 ? -7.838 -9.794 -2.310 1.00 98.50 108 ARG A C 1
ATOM 886 O O . ARG A 1 108 ? -7.812 -8.569 -2.260 1.00 98.50 108 ARG A O 1
ATOM 893 N N . ALA A 1 109 ? -7.046 -10.502 -3.111 1.00 98.19 109 ALA A N 1
ATOM 894 C CA . ALA A 1 109 ? -6.047 -9.870 -3.962 1.00 98.19 109 ALA A CA 1
ATOM 895 C C . ALA A 1 109 ? -5.782 -10.640 -5.259 1.00 98.19 109 ALA A C 1
ATOM 897 O O . ALA A 1 109 ? -5.672 -11.865 -5.269 1.00 98.19 109 ALA A O 1
ATOM 898 N N . VAL A 1 110 ? -5.612 -9.882 -6.338 1.00 96.81 110 VAL A N 1
ATOM 899 C CA . VAL A 1 110 ? -4.997 -10.280 -7.603 1.00 96.81 110 VAL A CA 1
ATOM 900 C C . VAL A 1 110 ? -3.905 -9.245 -7.895 1.00 96.81 110 VAL A C 1
ATOM 902 O O . VAL A 1 110 ? -4.206 -8.045 -7.879 1.00 96.81 110 VAL A O 1
ATOM 905 N N . PRO A 1 111 ? -2.644 -9.652 -8.116 1.00 96.00 111 PRO A N 1
ATOM 906 C CA . PRO A 1 111 ? -1.550 -8.713 -8.345 1.00 96.00 111 PRO A CA 1
ATOM 907 C C . PRO A 1 111 ? -1.737 -7.939 -9.656 1.00 96.00 111 PRO A C 1
ATOM 909 O O . PRO A 1 111 ? -2.347 -8.433 -10.608 1.00 96.00 111 PRO A O 1
ATOM 912 N N . ALA A 1 112 ? -1.191 -6.727 -9.709 1.00 93.25 112 ALA A N 1
ATOM 913 C CA . ALA A 1 112 ? -0.990 -6.015 -10.959 1.00 93.25 112 ALA A CA 1
ATOM 914 C C . ALA A 1 112 ? 0.164 -6.659 -11.735 1.00 93.25 112 ALA A C 1
ATOM 916 O O . ALA A 1 112 ? 1.128 -7.157 -11.149 1.00 93.25 112 ALA A O 1
ATOM 917 N N . GLY A 1 113 ? 0.065 -6.660 -13.060 1.00 88.00 113 GLY A N 1
ATOM 918 C CA . GLY A 1 113 ? 1.034 -7.362 -13.890 1.00 88.00 113 GLY A CA 1
ATOM 919 C C . GLY A 1 113 ? 0.825 -7.155 -15.379 1.00 88.00 113 GLY A C 1
ATOM 920 O O . GLY A 1 113 ? -0.242 -6.738 -15.832 1.00 88.00 113 GLY A O 1
ATOM 921 N N . GLY A 1 114 ? 1.852 -7.476 -16.161 1.00 77.19 114 GLY A N 1
ATOM 922 C CA . GLY A 1 114 ? 1.703 -7.655 -17.602 1.00 77.19 114 GLY A CA 1
ATOM 923 C C . GLY A 1 114 ? 0.918 -8.928 -17.920 1.00 77.19 114 GLY A C 1
ATOM 924 O O . GLY A 1 114 ? 1.090 -9.947 -17.259 1.00 77.19 114 GLY A O 1
ATOM 925 N N . SER A 1 115 ? 0.080 -8.870 -18.949 1.00 67.06 115 SER A N 1
ATOM 926 C CA . SER A 1 115 ? -0.501 -10.050 -19.591 1.00 67.06 115 SER A CA 1
ATOM 927 C C . SER A 1 115 ? 0.317 -10.453 -20.820 1.00 67.06 115 SER A C 1
ATOM 929 O O . SER A 1 115 ? 1.041 -9.632 -21.392 1.00 67.06 115 SER A O 1
ATOM 931 N N . ASP A 1 116 ? 0.136 -11.690 -21.282 1.00 63.78 116 ASP A N 1
ATOM 932 C CA . ASP A 1 116 ? 0.776 -12.212 -22.501 1.00 63.78 116 ASP A CA 1
ATOM 933 C C . ASP A 1 116 ? 0.442 -11.386 -23.754 1.00 63.78 116 ASP A C 1
ATOM 935 O O . ASP A 1 116 ? 1.220 -11.319 -24.702 1.00 63.78 116 ASP A O 1
ATOM 939 N N . SER A 1 117 ? -0.697 -10.689 -23.733 1.00 64.19 117 SER A N 1
ATOM 940 C CA . SER A 1 117 ? -1.141 -9.779 -24.795 1.00 64.19 117 SER A CA 1
ATOM 941 C C . SER A 1 117 ? -0.422 -8.420 -24.804 1.00 64.19 117 SER A C 1
ATOM 943 O O . SER A 1 117 ? -0.683 -7.583 -25.664 1.00 64.19 117 SER A O 1
ATOM 945 N N . GLY A 1 118 ? 0.488 -8.180 -23.853 1.00 66.19 118 GLY A N 1
ATOM 946 C CA . GLY A 1 118 ? 1.237 -6.930 -23.715 1.00 66.19 118 GLY A CA 1
ATOM 947 C C . GLY A 1 118 ? 0.496 -5.825 -22.958 1.00 66.19 118 GLY A C 1
ATOM 948 O O . GLY A 1 118 ? 1.123 -4.827 -22.602 1.00 66.19 118 GLY A O 1
ATOM 949 N N . PHE A 1 119 ? -0.792 -6.013 -22.655 1.00 68.81 119 PHE A N 1
ATOM 950 C CA . PHE A 1 119 ? -1.570 -5.111 -21.806 1.00 68.81 119 PHE A CA 1
ATOM 951 C C . PHE A 1 119 ? -1.290 -5.376 -20.328 1.00 68.81 119 PHE A C 1
ATOM 953 O O . PHE A 1 119 ? -1.172 -6.531 -19.909 1.00 68.81 119 PHE A O 1
ATOM 960 N N . ARG A 1 120 ? -1.200 -4.314 -19.526 1.00 75.81 120 ARG A N 1
ATOM 961 C CA . ARG A 1 120 ? -1.093 -4.418 -18.067 1.00 75.81 120 ARG A CA 1
ATOM 962 C C . ARG A 1 120 ? -2.478 -4.480 -17.437 1.00 75.81 120 ARG A C 1
ATOM 964 O O . ARG A 1 120 ? -3.348 -3.674 -17.746 1.00 75.81 120 ARG A O 1
ATOM 971 N N . PHE A 1 121 ? -2.649 -5.435 -16.537 1.00 87.56 121 PHE A N 1
ATOM 972 C CA . PHE A 1 121 ? -3.791 -5.526 -15.646 1.00 87.56 121 PHE A CA 1
ATOM 973 C C . PHE A 1 121 ? -3.442 -4.784 -14.345 1.00 87.56 121 PHE A C 1
ATOM 975 O O . PHE A 1 121 ? -2.407 -5.096 -13.750 1.00 87.56 121 PHE A O 1
ATOM 982 N N . PRO A 1 122 ? -4.259 -3.822 -13.876 1.00 91.50 122 PRO A N 1
ATOM 983 C CA . PRO A 1 122 ? -3.967 -3.028 -12.676 1.00 91.50 122 PRO A CA 1
ATOM 984 C C . PRO A 1 122 ? -4.154 -3.812 -11.366 1.00 91.50 122 PRO A C 1
ATOM 986 O O . PRO A 1 122 ? -4.046 -3.247 -10.278 1.00 91.50 122 PRO A O 1
ATOM 989 N N . GLY A 1 123 ? -4.437 -5.114 -11.450 1.00 94.44 123 GLY A N 1
ATOM 990 C CA . GLY A 1 123 ? -4.743 -5.938 -10.293 1.00 94.44 123 GLY A CA 1
ATOM 991 C C . GLY A 1 123 ? -6.151 -5.681 -9.770 1.00 94.44 123 GLY A C 1
ATOM 992 O O . GLY A 1 123 ? -6.890 -4.827 -10.261 1.00 94.44 123 GLY A O 1
ATOM 993 N N . LYS A 1 124 ? -6.516 -6.424 -8.733 1.00 97.31 124 LYS A N 1
ATOM 994 C CA . LYS A 1 124 ? -7.762 -6.234 -7.993 1.00 97.31 124 LYS A CA 1
ATOM 995 C C . LYS A 1 124 ? -7.500 -6.477 -6.519 1.00 97.31 124 LYS A C 1
ATOM 997 O O . LYS A 1 124 ? -6.756 -7.389 -6.175 1.00 97.31 124 LYS A O 1
ATOM 1002 N N . ILE A 1 125 ? -8.126 -5.696 -5.659 1.00 98.19 125 ILE A N 1
ATOM 1003 C CA . ILE A 1 125 ? -8.047 -5.849 -4.218 1.00 98.19 125 ILE A CA 1
ATOM 1004 C C . ILE A 1 125 ? -9.434 -5.666 -3.604 1.00 98.19 125 ILE A C 1
ATOM 1006 O O . ILE A 1 125 ? -10.216 -4.819 -4.038 1.00 98.19 125 ILE A O 1
ATOM 1010 N N . SER A 1 126 ? -9.725 -6.463 -2.584 1.00 98.62 126 SER A N 1
ATOM 1011 C CA . SER A 1 126 ? -10.748 -6.143 -1.596 1.00 98.62 126 SER A CA 1
ATOM 1012 C C . SER A 1 126 ? -10.058 -5.983 -0.253 1.00 98.62 126 SER A C 1
ATOM 1014 O O . SER A 1 126 ? -9.178 -6.781 0.087 1.00 98.62 126 SER A O 1
ATOM 1016 N N . ALA A 1 127 ? -10.448 -4.967 0.503 1.00 98.69 127 ALA A N 1
ATOM 1017 C CA . ALA A 1 127 ? -9.902 -4.712 1.823 1.00 98.69 127 ALA A CA 1
ATOM 1018 C C . ALA A 1 127 ? -10.999 -4.278 2.792 1.00 98.69 127 ALA A C 1
ATOM 1020 O O . ALA A 1 127 ? -11.964 -3.611 2.417 1.00 98.69 127 ALA A O 1
ATOM 1021 N N . ASP A 1 128 ? -10.820 -4.637 4.052 1.00 98.69 128 ASP A N 1
ATOM 1022 C CA . ASP A 1 128 ? -11.611 -4.105 5.144 1.00 98.69 128 ASP A CA 1
ATOM 1023 C C . ASP A 1 128 ? -10.972 -2.806 5.626 1.00 98.69 128 ASP A C 1
ATOM 1025 O O . ASP A 1 128 ? -9.770 -2.747 5.888 1.00 98.69 128 ASP A O 1
ATOM 1029 N N . VAL A 1 129 ? -11.794 -1.765 5.755 1.00 98.44 129 VAL A N 1
ATOM 1030 C CA . VAL A 1 129 ? -11.437 -0.548 6.481 1.00 98.44 129 VAL A CA 1
ATOM 1031 C C . VAL A 1 129 ? -11.867 -0.752 7.922 1.00 98.44 129 VAL A C 1
ATOM 1033 O O . VAL A 1 129 ? -13.060 -0.911 8.197 1.00 98.44 129 VAL A O 1
ATOM 1036 N N . LEU A 1 130 ? -10.910 -0.754 8.844 1.00 98.38 130 LEU A N 1
ATOM 1037 C CA . LEU A 1 130 ? -11.163 -0.893 10.270 1.00 98.38 130 LEU A CA 1
ATOM 1038 C C . LEU A 1 130 ? -10.820 0.399 11.005 1.00 98.38 130 LEU A C 1
ATOM 1040 O O . LEU A 1 130 ? -9.776 1.006 10.772 1.00 98.38 130 LEU A O 1
ATOM 1044 N N . LEU A 1 131 ? -11.697 0.791 11.924 1.00 97.31 131 LEU A N 1
ATOM 1045 C CA . LEU A 1 131 ? -11.567 2.002 12.730 1.00 97.31 131 LEU A CA 1
ATOM 1046 C C . LEU A 1 131 ? -11.543 1.625 14.216 1.00 97.31 131 LEU A C 1
ATOM 1048 O O . LEU A 1 131 ? -12.195 0.651 14.612 1.00 97.31 131 LEU A O 1
ATOM 1052 N N . PRO A 1 132 ? -10.817 2.363 15.068 1.00 96.38 132 PRO A N 1
ATOM 1053 C CA . PRO A 1 132 ? -10.862 2.130 16.504 1.00 96.38 132 PRO A CA 1
ATOM 1054 C C . PRO A 1 132 ? -12.270 2.399 17.051 1.00 96.38 132 PRO A C 1
ATOM 1056 O O . PRO A 1 132 ? -12.953 3.340 16.644 1.00 96.38 132 PRO A O 1
ATOM 1059 N N . ASN A 1 133 ? -12.709 1.596 18.020 1.00 94.81 133 ASN A N 1
ATOM 1060 C CA . ASN A 1 133 ? -13.889 1.942 18.812 1.00 94.81 133 ASN A CA 1
ATOM 1061 C C . ASN A 1 133 ? -13.635 3.202 19.664 1.00 94.81 133 ASN A C 1
ATOM 1063 O O . ASN A 1 133 ? -12.494 3.606 19.877 1.00 94.81 133 ASN A O 1
ATOM 1067 N N . LYS A 1 134 ? -14.697 3.788 20.238 1.00 92.62 134 LYS A N 1
ATOM 1068 C CA . LYS A 1 134 ? -14.602 5.007 21.071 1.00 92.62 134 LYS A CA 1
ATOM 1069 C C . LYS A 1 134 ? -13.591 4.890 22.221 1.00 92.62 134 LYS A C 1
ATOM 1071 O O . LYS A 1 134 ? -12.963 5.874 22.583 1.00 92.62 134 LYS A O 1
ATOM 1076 N N . GLN A 1 135 ? -13.432 3.692 22.785 1.00 93.38 135 GLN A N 1
ATOM 1077 C CA . GLN A 1 135 ? -12.496 3.415 23.879 1.00 93.38 135 GLN A CA 1
ATOM 1078 C C . GLN A 1 135 ? -11.071 3.081 23.403 1.00 93.38 135 GLN A C 1
ATOM 1080 O O . GLN A 1 135 ? -10.200 2.889 24.243 1.00 93.38 135 GLN A O 1
ATOM 1085 N N . ARG A 1 136 ? -10.836 2.973 22.087 1.00 93.88 136 ARG A N 1
ATOM 1086 C CA . ARG A 1 136 ? -9.574 2.535 21.462 1.00 93.88 136 ARG A CA 1
ATOM 1087 C C . ARG A 1 136 ? -9.014 1.244 22.072 1.00 93.88 136 ARG A C 1
ATOM 1089 O O . ARG A 1 136 ? -7.826 1.124 22.341 1.00 93.88 136 ARG A O 1
ATOM 1096 N N . THR A 1 137 ? -9.896 0.272 22.297 1.00 92.81 137 THR A N 1
ATOM 1097 C CA . THR A 1 137 ? -9.573 -1.067 22.821 1.00 92.81 137 THR A CA 1
ATOM 1098 C C . THR A 1 137 ? -9.681 -2.167 21.771 1.00 92.81 137 THR A C 1
ATOM 1100 O O . THR A 1 137 ? -9.164 -3.263 21.977 1.00 92.81 137 THR A O 1
ATOM 1103 N N . LYS A 1 138 ? -10.331 -1.894 20.633 1.00 94.50 138 LYS A N 1
ATOM 1104 C CA . LYS A 1 138 ? -10.357 -2.785 19.465 1.00 94.50 138 LYS A CA 1
ATOM 1105 C C . LYS A 1 138 ? -10.584 -2.013 18.168 1.00 94.50 138 LYS A C 1
ATOM 1107 O O . LYS A 1 138 ? -11.165 -0.929 18.185 1.00 94.50 138 LYS A O 1
ATOM 1112 N N . LEU A 1 139 ? -10.188 -2.620 17.054 1.00 96.62 139 LEU A N 1
ATOM 1113 C CA . LEU A 1 139 ? -10.577 -2.193 15.713 1.00 96.62 139 LEU A CA 1
ATOM 1114 C C . LEU A 1 139 ? -11.896 -2.866 15.314 1.00 96.62 139 LEU A C 1
ATOM 1116 O O . LEU A 1 139 ? -12.109 -4.049 15.584 1.00 96.62 139 LEU A O 1
ATOM 1120 N N . LEU A 1 140 ? -12.789 -2.104 14.692 1.00 97.12 140 LEU A N 1
ATOM 1121 C CA . LEU A 1 140 ? -14.080 -2.556 14.186 1.00 97.12 140 LEU A CA 1
ATOM 1122 C C . LEU A 1 140 ? -14.130 -2.317 12.680 1.00 97.12 140 LEU A C 1
ATOM 1124 O O . LEU A 1 140 ? -13.772 -1.233 12.223 1.00 97.12 140 LEU A O 1
ATOM 1128 N N . LYS A 1 141 ? -14.593 -3.314 11.918 1.00 97.81 141 LYS A N 1
ATOM 1129 C CA . LYS A 1 141 ? -14.845 -3.152 10.482 1.00 97.81 141 LYS A CA 1
ATOM 1130 C C . LYS A 1 141 ? -15.888 -2.051 10.286 1.00 97.81 141 LYS A C 1
ATOM 1132 O O . LYS A 1 141 ? -17.014 -2.178 10.763 1.00 97.81 141 LYS A O 1
ATOM 1137 N N . ALA A 1 142 ? -15.492 -0.995 9.590 1.00 97.31 142 ALA A N 1
ATOM 1138 C CA . ALA A 1 142 ? -16.357 0.101 9.182 1.00 97.31 142 ALA A CA 1
ATOM 1139 C C . ALA A 1 142 ? -17.049 -0.233 7.859 1.00 97.31 142 ALA A C 1
ATOM 1141 O O . ALA A 1 142 ? -18.273 -0.199 7.762 1.00 97.31 142 ALA A O 1
ATOM 1142 N N . LEU A 1 143 ? -16.267 -0.607 6.846 1.00 97.81 143 LEU A N 1
ATOM 1143 C CA . LEU A 1 143 ? -16.776 -1.033 5.545 1.00 97.81 143 LEU A CA 1
ATOM 1144 C C . LEU A 1 143 ? -15.764 -1.910 4.806 1.00 97.81 143 LEU A C 1
ATOM 1146 O O . LEU A 1 143 ? -14.607 -2.024 5.204 1.00 97.81 143 LEU A O 1
ATOM 1150 N N . GLU A 1 144 ? -16.219 -2.514 3.715 1.00 98.12 144 GLU A N 1
ATOM 1151 C CA . GLU A 1 144 ? -15.367 -3.189 2.738 1.00 98.12 144 GLU A CA 1
ATOM 1152 C C . GLU A 1 144 ? -15.223 -2.310 1.492 1.00 98.12 144 GLU A C 1
ATOM 1154 O O . GLU A 1 144 ? -16.204 -1.729 1.007 1.00 98.12 144 GLU A O 1
ATOM 1159 N N . ILE A 1 145 ? -13.996 -2.209 0.988 1.00 98.12 145 ILE A N 1
ATOM 1160 C CA . ILE A 1 145 ? -13.661 -1.518 -0.258 1.00 98.12 145 ILE A CA 1
ATOM 1161 C C . ILE A 1 145 ? -13.193 -2.530 -1.294 1.00 98.12 145 ILE A C 1
ATOM 1163 O O . ILE A 1 145 ? -12.528 -3.511 -0.968 1.00 98.12 145 ILE A O 1
ATOM 1167 N N . GLU A 1 146 ? -13.524 -2.261 -2.549 1.00 98.19 146 GLU A N 1
ATOM 1168 C CA . GLU A 1 146 ? -13.016 -2.985 -3.706 1.00 98.19 146 GLU A CA 1
ATOM 1169 C C . GLU A 1 146 ? -12.422 -1.964 -4.673 1.00 98.19 146 GLU A C 1
ATOM 1171 O O . GLU A 1 146 ? -13.064 -0.959 -4.972 1.00 98.19 146 GLU A O 1
ATOM 1176 N N . MET A 1 147 ? -11.190 -2.206 -5.111 1.00 97.81 147 MET A N 1
ATOM 1177 C CA . MET A 1 147 ? -10.449 -1.331 -6.020 1.00 97.81 147 MET A CA 1
ATOM 1178 C C . MET A 1 147 ? -9.346 -2.123 -6.733 1.00 97.81 147 MET A C 1
ATOM 1180 O O . MET A 1 147 ? -9.197 -3.330 -6.540 1.00 97.81 147 MET A O 1
ATOM 1184 N N . THR A 1 148 ? -8.572 -1.480 -7.586 1.00 97.12 148 THR A N 1
ATOM 1185 C CA . THR A 1 148 ? -7.359 -2.036 -8.197 1.00 97.12 148 THR A CA 1
ATOM 1186 C C . THR A 1 148 ? -6.167 -1.950 -7.238 1.00 97.12 148 THR A C 1
ATOM 1188 O O . THR A 1 148 ? -6.195 -1.212 -6.254 1.00 97.12 148 THR A O 1
ATOM 1191 N N . GLN A 1 149 ? -5.073 -2.667 -7.521 1.00 97.44 149 GLN A N 1
ATOM 1192 C CA . GLN A 1 149 ? -3.833 -2.502 -6.741 1.00 97.44 149 GLN A CA 1
ATOM 1193 C C . GLN A 1 149 ? -3.263 -1.086 -6.902 1.00 97.44 149 GLN A C 1
ATOM 1195 O O . GLN A 1 149 ? -2.657 -0.544 -5.982 1.00 97.44 149 GLN A O 1
ATOM 1200 N N . HIS A 1 150 ? -3.468 -0.475 -8.073 1.00 95.12 150 HIS A N 1
ATOM 1201 C CA . HIS A 1 150 ? -3.048 0.898 -8.355 1.00 95.12 150 HIS A CA 1
ATOM 1202 C C . HIS A 1 150 ? -3.808 1.885 -7.465 1.00 95.12 150 HIS A C 1
ATOM 1204 O O . HIS A 1 150 ? -3.186 2.654 -6.739 1.00 95.12 150 HIS A O 1
ATOM 1210 N N . GLU A 1 151 ? -5.138 1.811 -7.439 1.00 96.88 151 GLU A N 1
ATOM 1211 C CA . GLU A 1 151 ? -5.971 2.635 -6.549 1.00 96.88 151 GLU A CA 1
ATOM 1212 C C . GLU A 1 151 ? -5.642 2.398 -5.068 1.00 96.88 151 GLU A C 1
ATOM 1214 O O . GLU A 1 151 ? -5.616 3.349 -4.291 1.00 96.88 151 GLU A O 1
ATOM 1219 N N . PHE A 1 152 ? -5.298 1.167 -4.679 1.00 97.94 152 PHE A N 1
ATOM 1220 C CA . PHE A 1 152 ? -4.878 0.864 -3.310 1.00 97.94 152 PHE A CA 1
ATOM 1221 C C . PHE A 1 152 ? -3.554 1.532 -2.933 1.00 97.94 152 PHE A C 1
ATOM 1223 O O . PHE A 1 152 ? -3.440 2.107 -1.853 1.00 97.94 152 PHE A O 1
ATOM 1230 N N . VAL A 1 153 ? -2.564 1.534 -3.831 1.00 97.06 153 VAL A N 1
ATOM 1231 C CA . VAL A 1 153 ? -1.323 2.299 -3.625 1.00 97.06 153 VAL A CA 1
ATOM 1232 C C . VAL A 1 153 ? -1.604 3.801 -3.597 1.00 97.06 153 VAL A C 1
ATOM 1234 O O . VAL A 1 153 ? -1.033 4.504 -2.766 1.00 97.06 153 VAL A O 1
ATOM 1237 N N . SER A 1 154 ? -2.520 4.292 -4.435 1.00 96.62 154 SER A N 1
ATOM 1238 C CA . SER A 1 154 ? -2.971 5.686 -4.382 1.00 96.62 154 SER A CA 1
ATOM 1239 C C . SER A 1 154 ? -3.566 6.029 -3.011 1.00 96.62 154 SER A C 1
ATOM 1241 O O . SER A 1 154 ? -3.160 7.024 -2.414 1.00 96.62 154 SER A O 1
ATOM 1243 N N . PHE A 1 155 ? -4.428 5.167 -2.452 1.00 97.19 155 PHE A N 1
ATOM 1244 C CA . PHE A 1 155 ? -4.948 5.311 -1.087 1.00 97.19 155 PHE A CA 1
ATOM 1245 C C . PHE A 1 155 ? -3.791 5.368 -0.086 1.00 97.19 155 PHE A C 1
ATOM 1247 O O . PHE A 1 155 ? -3.696 6.317 0.688 1.00 97.19 155 PHE A O 1
ATOM 1254 N N . ILE A 1 156 ? -2.882 4.392 -0.109 1.00 96.50 156 ILE A N 1
ATOM 1255 C CA . ILE A 1 156 ? -1.747 4.325 0.825 1.00 96.50 156 ILE A CA 1
ATOM 1256 C C . ILE A 1 156 ? -0.950 5.633 0.839 1.00 96.50 156 ILE A C 1
ATOM 1258 O O . ILE A 1 156 ? -0.578 6.106 1.910 1.00 96.50 156 ILE A O 1
ATOM 1262 N N . ILE A 1 157 ? -0.701 6.223 -0.329 1.00 95.19 157 ILE A N 1
ATOM 1263 C CA . ILE A 1 157 ? 0.135 7.418 -0.457 1.00 95.19 157 ILE A CA 1
ATOM 1264 C C . ILE A 1 157 ? -0.655 8.693 -0.137 1.00 95.19 157 ILE A C 1
ATOM 1266 O O . ILE A 1 157 ? -0.218 9.491 0.690 1.00 95.19 157 ILE A O 1
ATOM 1270 N N . PHE A 1 158 ? -1.802 8.892 -0.785 1.00 95.25 158 PHE A N 1
ATOM 1271 C CA . PHE A 1 158 ? -2.518 10.175 -0.824 1.00 95.25 158 PHE A CA 1
ATOM 1272 C C . PHE A 1 158 ? -3.775 10.212 0.054 1.00 95.25 158 PHE A C 1
ATOM 1274 O O . PHE A 1 158 ? -4.332 11.284 0.284 1.00 95.25 158 PHE A O 1
ATOM 1281 N N . GLY A 1 159 ? -4.210 9.058 0.554 1.00 95.75 159 GLY A N 1
ATOM 1282 C CA . GLY A 1 159 ? -5.452 8.883 1.293 1.00 95.75 159 GLY A CA 1
ATOM 1283 C C . GLY A 1 159 ? -6.645 8.513 0.410 1.00 95.75 159 GLY A C 1
ATOM 1284 O O . GLY A 1 159 ? -6.531 8.438 -0.817 1.00 95.75 159 GLY A O 1
ATOM 1285 N N . PRO A 1 160 ? -7.802 8.234 1.033 1.00 96.06 160 PRO A N 1
ATOM 1286 C CA . PRO A 1 160 ? -9.010 7.869 0.312 1.00 96.06 160 PRO A CA 1
ATOM 1287 C C . PRO A 1 160 ? -9.521 9.034 -0.540 1.00 96.06 160 PRO A C 1
ATOM 1289 O O . PRO A 1 160 ? -9.459 10.202 -0.150 1.00 96.06 160 PRO A O 1
ATOM 1292 N N . GLU A 1 161 ? -10.088 8.711 -1.702 1.00 94.75 161 GLU A N 1
ATOM 1293 C CA . GLU A 1 161 ? -10.821 9.700 -2.487 1.00 94.75 161 GLU A CA 1
ATOM 1294 C C . GLU A 1 161 ? -12.012 10.249 -1.702 1.00 94.75 161 GLU A C 1
ATOM 1296 O O . GLU A 1 161 ? -12.618 9.544 -0.896 1.00 94.75 161 GLU A O 1
ATOM 1301 N N . LYS A 1 162 ? -12.415 11.487 -2.008 1.00 94.75 162 LYS A N 1
ATOM 1302 C CA . LYS A 1 162 ? -13.470 12.212 -1.284 1.00 94.75 162 LYS A CA 1
ATOM 1303 C C . LYS A 1 162 ? -14.724 11.372 -1.005 1.00 94.75 162 LYS A C 1
ATOM 1305 O O . LYS A 1 162 ? -15.190 11.331 0.126 1.00 94.75 162 LYS A O 1
ATOM 1310 N N . HIS A 1 163 ? -15.241 10.675 -2.016 1.00 94.62 163 HIS A N 1
ATOM 1311 C CA . HIS A 1 163 ? -16.450 9.860 -1.882 1.00 94.62 163 HIS A CA 1
ATOM 1312 C C . HIS A 1 163 ? -16.261 8.680 -0.907 1.00 94.62 163 HIS A C 1
ATOM 1314 O O . HIS A 1 163 ? -17.195 8.276 -0.214 1.00 94.62 163 HIS A O 1
ATOM 1320 N N . LEU A 1 164 ? -15.055 8.108 -0.849 1.00 94.62 164 LEU A N 1
ATOM 1321 C CA . LEU A 1 164 ? -14.714 7.034 0.073 1.00 94.62 164 LEU A CA 1
ATOM 1322 C C . LEU A 1 164 ? -14.483 7.583 1.484 1.00 94.62 164 LEU A C 1
ATOM 1324 O O . LEU A 1 164 ? -14.958 6.974 2.439 1.00 94.62 164 LEU A O 1
ATOM 1328 N N . SER A 1 165 ? -13.846 8.747 1.618 1.00 95.12 165 SER A N 1
ATOM 1329 C CA . SER A 1 165 ? -13.709 9.456 2.897 1.00 95.12 165 SER A CA 1
ATOM 1330 C C . SER A 1 165 ? -15.073 9.737 3.527 1.00 95.12 165 SER A C 1
ATOM 1332 O O . SER A 1 165 ? -15.309 9.361 4.672 1.00 95.12 165 SER A O 1
ATOM 1334 N N . GLU A 1 166 ? -16.018 10.277 2.751 1.00 95.50 166 GLU A N 1
ATOM 1335 C CA . GLU A 1 166 ? -17.395 10.538 3.200 1.00 95.50 166 GLU A CA 1
ATOM 1336 C C . GLU A 1 166 ? -18.108 9.250 3.653 1.00 95.50 166 GLU A C 1
ATOM 1338 O O . GLU A 1 166 ? -18.820 9.238 4.662 1.00 95.50 166 GLU A O 1
ATOM 1343 N N . ARG A 1 167 ? -17.887 8.132 2.944 1.00 95.62 167 ARG A N 1
ATOM 1344 C CA . ARG A 1 167 ? -18.405 6.817 3.352 1.00 95.62 167 ARG A CA 1
ATOM 1345 C C . ARG A 1 167 ? -17.789 6.352 4.668 1.00 95.62 167 ARG A C 1
ATOM 1347 O O . ARG A 1 167 ? -18.542 5.911 5.532 1.00 95.62 167 ARG A O 1
ATOM 1354 N N . ILE A 1 168 ? -16.470 6.462 4.842 1.00 93.94 168 ILE A N 1
ATOM 1355 C CA . ILE A 1 168 ? -15.776 6.105 6.090 1.00 93.94 168 ILE A CA 1
ATOM 1356 C C . ILE A 1 168 ? -16.345 6.926 7.255 1.00 93.94 168 ILE A C 1
ATOM 1358 O O . ILE A 1 168 ? -16.780 6.350 8.252 1.00 93.94 168 ILE A O 1
ATOM 1362 N N . GLU A 1 169 ? -16.440 8.246 7.106 1.00 93.00 169 GLU A N 1
ATOM 1363 C CA . GLU A 1 169 ? -16.983 9.152 8.128 1.00 93.00 169 GLU A CA 1
ATOM 1364 C C . GLU A 1 169 ? -18.437 8.821 8.496 1.00 93.00 169 GLU A C 1
ATOM 1366 O O . GLU A 1 169 ? -18.826 8.892 9.663 1.00 93.00 169 GLU A O 1
ATOM 1371 N N . SER A 1 170 ? -19.252 8.403 7.521 1.00 93.50 170 SER A N 1
ATOM 1372 C CA . SER A 1 170 ? -20.652 8.039 7.772 1.00 93.50 170 SER A CA 1
ATOM 1373 C C . SER A 1 170 ? -20.821 6.827 8.696 1.00 93.50 170 SER A C 1
ATOM 1375 O O . SER A 1 170 ? -21.839 6.733 9.375 1.00 93.50 170 SER A O 1
ATOM 1377 N N . THR A 1 171 ? -19.821 5.940 8.777 1.00 90.69 171 THR A N 1
ATOM 1378 C CA . THR A 1 171 ? -19.848 4.759 9.663 1.00 90.69 171 THR A CA 1
ATOM 1379 C C . THR A 1 171 ? -19.550 5.083 11.129 1.00 90.69 171 THR A C 1
ATOM 1381 O O . THR A 1 171 ? -19.763 4.240 11.998 1.00 90.69 171 THR A O 1
ATOM 1384 N N . GLN A 1 172 ? -19.046 6.289 11.412 1.00 77.88 172 GLN A N 1
ATOM 1385 C CA . GLN A 1 172 ? -18.672 6.730 12.760 1.00 77.88 172 GLN A CA 1
ATOM 1386 C C . GLN A 1 172 ? -19.789 7.497 13.491 1.00 77.88 172 GLN A C 1
ATOM 1388 O O . GLN A 1 172 ? -19.622 7.822 14.671 1.00 77.88 172 GLN A O 1
ATOM 1393 N N . LYS A 1 173 ? -20.895 7.801 12.801 1.00 65.44 173 LYS A N 1
ATOM 1394 C CA . LYS A 1 173 ? -22.089 8.451 13.365 1.00 65.44 173 LYS A CA 1
ATOM 1395 C C . LYS A 1 173 ? -22.923 7.455 14.164 1.00 65.44 173 LYS A C 1
ATOM 1397 O O . LYS A 1 173 ? -23.300 7.814 15.303 1.00 65.44 173 LYS A 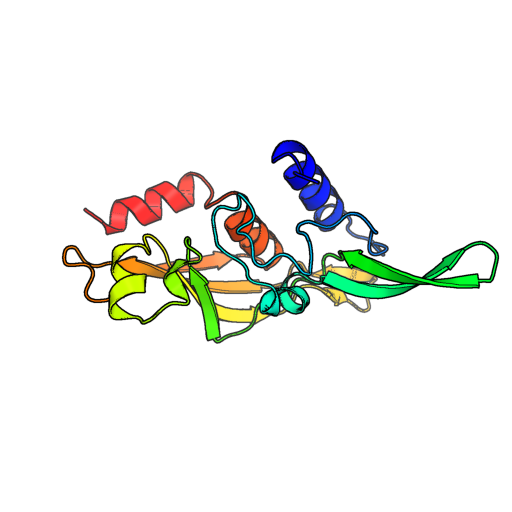O 1
#

Secondary structure (DSSP, 8-state):
----HHHHHHHHHHHHH-SS-PPPBS--SS-TT--SPPS-SSB--GGGGTTTTEEEEEEEETTEEEEEEEE-S-----TT-EEES-GGGGS-HHHHHHH---EEEEEEEE--EE-TTSPEE--EEEEEEEEE-TTSSSEEEEEEEEE-HHHHHHHHHH---HHHHHHHHHTT-

Sequence (173 aa):
MKTDLADTLRLFQDLTSQLGKQKRTEKLLKIPQSESPVEWFMCAPTFFNNALDIRNTERKKDKQSYWVWTQGADFSFSVGDTLYDTFEAYKPWNEALITVNICLQVTRAVPAGGSDSGFRFPGKISADVLLPNKQRTKLLKALEIEMTQHEFVSFIIFGPEKHLSERIESTQK

pLDDT: mean 90.31, std 10.77, range [47.56, 98.69]